Protein AF-A0AB38S9R6-F1 (afdb_monomer_lite)

Foldseek 3Di:
DDALVVLQVQLVVLQVVLPDPPDDPVSSVVSNVSSVVSNVVSVVRVVVVVVVVVVVVVVVVVVPDDDD

Radius of gyration: 19.83 Å; chains: 1; bounding box: 39×14×64 Å

Structure (mmCIF, N/CA/C/O backbone):
data_AF-A0AB38S9R6-F1
#
_entry.id   AF-A0AB38S9R6-F1
#
loop_
_atom_site.group_PDB
_atom_site.id
_atom_site.type_symbol
_atom_site.label_atom_id
_atom_site.label_alt_id
_atom_site.label_comp_id
_atom_site.label_asym_id
_atom_site.label_entity_id
_atom_site.label_seq_id
_atom_site.pdbx_PDB_ins_code
_atom_site.Cartn_x
_atom_site.Cartn_y
_atom_site.Cartn_z
_atom_site.occupancy
_atom_site.B_iso_or_equiv
_atom_site.auth_seq_id
_atom_site.auth_comp_id
_atom_site.auth_asym_id
_atom_site.auth_atom_id
_atom_site.pdbx_PDB_model_num
ATOM 1 N N . MET A 1 1 ? 12.183 -6.382 -2.908 1.00 76.31 1 MET A N 1
ATOM 2 C CA . MET A 1 1 ? 11.171 -5.304 -2.858 1.00 76.31 1 MET A CA 1
ATOM 3 C C . MET A 1 1 ? 9.847 -5.933 -3.256 1.00 76.31 1 MET A C 1
ATOM 5 O O . MET A 1 1 ? 9.872 -6.644 -4.255 1.00 76.31 1 MET A O 1
ATOM 9 N N . PRO A 1 2 ? 8.758 -5.758 -2.490 1.00 89.75 2 PRO A N 1
ATOM 10 C CA . PRO A 1 2 ? 7.435 -6.207 -2.913 1.00 89.75 2 PRO A CA 1
ATOM 11 C C . PRO A 1 2 ? 7.013 -5.543 -4.230 1.00 89.75 2 PRO A C 1
ATOM 13 O O . PRO A 1 2 ? 7.427 -4.425 -4.536 1.00 89.75 2 PRO A O 1
ATOM 16 N N . THR A 1 3 ? 6.187 -6.238 -4.995 1.00 96.19 3 THR A N 1
ATOM 17 C CA . THR A 1 3 ? 5.553 -5.779 -6.233 1.00 96.19 3 THR A CA 1
ATOM 18 C C . THR A 1 3 ? 4.380 -4.836 -5.948 1.00 96.19 3 THR A C 1
ATOM 20 O O . THR A 1 3 ? 3.844 -4.797 -4.836 1.00 96.19 3 THR A O 1
ATOM 23 N N . ALA A 1 4 ? 3.920 -4.104 -6.970 1.00 97.12 4 ALA A N 1
ATOM 24 C CA . ALA A 1 4 ? 2.722 -3.268 -6.867 1.00 97.12 4 ALA A CA 1
ATOM 25 C C . ALA A 1 4 ? 1.501 -4.080 -6.396 1.00 97.12 4 ALA A C 1
ATOM 27 O O . ALA A 1 4 ? 0.775 -3.648 -5.502 1.00 97.12 4 ALA A O 1
ATOM 28 N N . SER A 1 5 ? 1.315 -5.291 -6.927 1.00 97.56 5 SER A N 1
ATOM 29 C CA . SER A 1 5 ? 0.235 -6.205 -6.533 1.00 97.56 5 SER A CA 1
ATOM 30 C C . SER A 1 5 ? 0.321 -6.627 -5.064 1.00 97.56 5 SER A C 1
ATOM 32 O O . SER A 1 5 ? -0.693 -6.616 -4.367 1.00 97.56 5 SER A O 1
ATOM 34 N N . GLU A 1 6 ? 1.519 -6.935 -4.564 1.00 97.94 6 GLU A N 1
ATOM 35 C CA . GLU A 1 6 ? 1.726 -7.268 -3.148 1.00 97.94 6 GLU A CA 1
ATOM 36 C C . GLU A 1 6 ? 1.432 -6.068 -2.237 1.00 97.94 6 GLU A C 1
ATOM 38 O O . GLU A 1 6 ? 0.782 -6.224 -1.203 1.00 97.94 6 GLU A O 1
ATOM 43 N N . PHE A 1 7 ? 1.808 -4.849 -2.636 1.00 98.44 7 PHE A N 1
ATOM 44 C CA . PHE A 1 7 ? 1.432 -3.642 -1.894 1.00 98.44 7 PHE A CA 1
ATOM 45 C C . PHE A 1 7 ? -0.075 -3.365 -1.921 1.00 98.44 7 PHE A C 1
ATOM 47 O O . PHE A 1 7 ? -0.634 -2.947 -0.903 1.00 98.44 7 PHE A O 1
ATOM 54 N N . ARG A 1 8 ? -0.769 -3.643 -3.033 1.00 98.44 8 ARG A N 1
ATOM 55 C CA . ARG A 1 8 ? -2.239 -3.568 -3.075 1.00 98.44 8 ARG A CA 1
ATOM 56 C C . ARG A 1 8 ? -2.864 -4.574 -2.113 1.00 98.44 8 ARG A C 1
ATOM 58 O O . ARG A 1 8 ? -3.798 -4.206 -1.402 1.00 98.44 8 ARG A O 1
ATOM 65 N N . GLN A 1 9 ? -2.334 -5.795 -2.042 1.00 98.44 9 GLN A N 1
ATOM 66 C CA . GLN A 1 9 ? -2.825 -6.803 -1.104 1.00 98.44 9 GLN A CA 1
ATOM 67 C C . GLN A 1 9 ? -2.624 -6.357 0.349 1.00 98.44 9 GLN A C 1
ATOM 69 O O . GLN A 1 9 ? -3.589 -6.315 1.107 1.00 98.44 9 GLN A O 1
ATOM 74 N N . LEU A 1 10 ? -1.424 -5.888 0.707 1.00 98.25 10 LEU A N 1
ATOM 75 C CA . LEU A 1 10 ? -1.164 -5.330 2.037 1.00 98.25 10 LEU A CA 1
ATOM 76 C C . LEU A 1 10 ? -2.124 -4.179 2.365 1.00 98.25 10 LEU A C 1
ATOM 78 O O . LEU A 1 10 ? -2.681 -4.118 3.461 1.00 98.25 10 LEU A O 1
ATOM 82 N N . ALA A 1 11 ? -2.377 -3.275 1.416 1.00 98.56 11 ALA A N 1
ATOM 83 C CA . ALA A 1 11 ? -3.331 -2.190 1.616 1.00 98.56 11 ALA A CA 1
ATOM 84 C C . ALA A 1 11 ? -4.757 -2.692 1.908 1.00 98.56 11 ALA A C 1
ATOM 86 O O . ALA A 1 11 ? -5.460 -2.096 2.731 1.00 98.56 11 ALA A O 1
ATOM 87 N N . LEU A 1 12 ? -5.200 -3.764 1.247 1.00 98.56 12 LEU A N 1
ATOM 88 C CA . LEU A 1 12 ? -6.495 -4.394 1.513 1.00 98.56 12 LEU A CA 1
ATOM 89 C C . LEU A 1 12 ? -6.527 -5.035 2.902 1.00 98.56 12 LEU A C 1
ATOM 91 O O . LEU A 1 12 ? -7.480 -4.801 3.648 1.00 98.56 12 LEU A O 1
ATOM 95 N N . ASP A 1 13 ? -5.471 -5.748 3.279 1.00 98.50 13 ASP A N 1
ATOM 96 C CA . ASP A 1 13 ? -5.373 -6.425 4.572 1.00 98.50 13 ASP A CA 1
ATOM 97 C C . ASP A 1 13 ? -5.421 -5.413 5.727 1.00 98.50 13 ASP A C 1
ATOM 99 O O . ASP A 1 13 ? -6.203 -5.557 6.669 1.00 98.50 13 ASP A O 1
ATOM 103 N N . TYR A 1 14 ? -4.673 -4.311 5.623 1.00 98.69 14 TYR A N 1
ATOM 104 C CA . TYR A 1 14 ? -4.707 -3.236 6.617 1.00 98.69 14 TYR A CA 1
ATOM 105 C C . TYR A 1 14 ? -6.062 -2.510 6.662 1.00 98.69 14 TYR A C 1
ATOM 107 O O . TYR A 1 14 ? -6.537 -2.156 7.746 1.00 98.69 14 TYR A O 1
ATOM 115 N N . LYS A 1 15 ? -6.736 -2.324 5.516 1.00 98.38 15 LYS A N 1
ATOM 116 C CA . LYS A 1 15 ? -8.116 -1.800 5.476 1.00 98.38 15 LYS A CA 1
ATOM 117 C C . LYS A 1 15 ? -9.106 -2.738 6.160 1.00 98.38 15 LYS A C 1
ATOM 119 O O . LYS A 1 15 ? -10.046 -2.242 6.783 1.00 98.38 15 LYS A O 1
ATOM 124 N N . ALA A 1 16 ? -8.925 -4.052 6.033 1.00 98.38 16 ALA A N 1
ATOM 125 C CA . ALA A 1 16 ? -9.761 -5.046 6.694 1.00 98.38 16 ALA A CA 1
ATOM 126 C C . ALA A 1 16 ? -9.546 -5.016 8.214 1.00 98.38 16 ALA A C 1
ATOM 128 O O . ALA A 1 16 ? -10.514 -4.853 8.955 1.00 98.38 16 ALA A O 1
ATOM 129 N N . GLN A 1 17 ? -8.290 -5.021 8.671 1.00 98.19 17 GLN A N 1
ATOM 130 C CA . GLN A 1 17 ? -7.952 -4.913 10.097 1.00 98.19 17 GLN A CA 1
ATOM 131 C C . GLN A 1 17 ? -8.489 -3.618 10.729 1.00 98.19 17 GLN A C 1
ATOM 133 O O . GLN A 1 17 ? -8.956 -3.606 11.864 1.00 98.19 17 GLN A O 1
ATOM 138 N N . ALA A 1 18 ? -8.500 -2.506 9.983 1.00 98.12 18 ALA A N 1
ATOM 139 C CA . ALA A 1 18 ? -9.055 -1.233 10.454 1.00 98.12 18 ALA A CA 1
ATOM 140 C C . ALA A 1 18 ? -10.577 -1.253 10.708 1.00 98.12 18 ALA A C 1
ATOM 142 O O . ALA A 1 18 ? -11.117 -0.269 11.225 1.00 98.12 18 ALA A O 1
ATOM 143 N N . LYS A 1 19 ? -11.270 -2.322 10.295 1.00 97.75 19 LYS A N 1
ATOM 144 C CA . LYS A 1 19 ? -12.715 -2.536 10.461 1.00 97.75 19 LYS A CA 1
ATOM 145 C C . LYS A 1 19 ? -13.042 -3.629 11.487 1.00 97.75 19 LYS A C 1
ATOM 147 O O . LYS A 1 19 ? -14.218 -3.926 11.673 1.00 97.75 19 LYS A O 1
ATOM 152 N N . GLU A 1 20 ? -12.040 -4.223 12.134 1.00 97.75 20 GLU A N 1
ATOM 153 C CA . GLU A 1 20 ? -12.258 -5.249 13.156 1.00 97.75 20 GLU A CA 1
ATOM 154 C C . GLU A 1 20 ? -13.071 -4.711 14.341 1.00 97.75 20 GLU A C 1
ATOM 156 O O . GLU A 1 20 ? -12.896 -3.576 14.790 1.00 97.75 20 GLU A O 1
ATOM 161 N N . ILE A 1 21 ? -13.965 -5.546 14.872 1.00 96.06 21 ILE A N 1
ATOM 162 C CA . ILE A 1 21 ? -14.771 -5.204 16.047 1.00 96.06 21 ILE A CA 1
ATOM 163 C C . ILE A 1 21 ? -13.851 -5.099 17.270 1.00 96.06 21 ILE A C 1
ATOM 165 O O . ILE A 1 21 ? -12.986 -5.941 17.487 1.00 96.06 21 ILE A O 1
ATOM 169 N N . GLY A 1 22 ? -14.047 -4.063 18.088 1.00 96.62 22 GLY A N 1
ATOM 170 C CA . GLY A 1 22 ? -13.264 -3.849 19.312 1.00 96.62 22 GLY A CA 1
ATOM 171 C C . GLY A 1 22 ? -11.931 -3.124 19.100 1.00 96.62 22 GLY A C 1
ATOM 172 O O . GLY A 1 22 ? -11.198 -2.896 20.063 1.00 96.62 22 GLY A O 1
ATOM 173 N N . ILE A 1 23 ? -11.613 -2.708 17.871 1.00 97.75 23 ILE A N 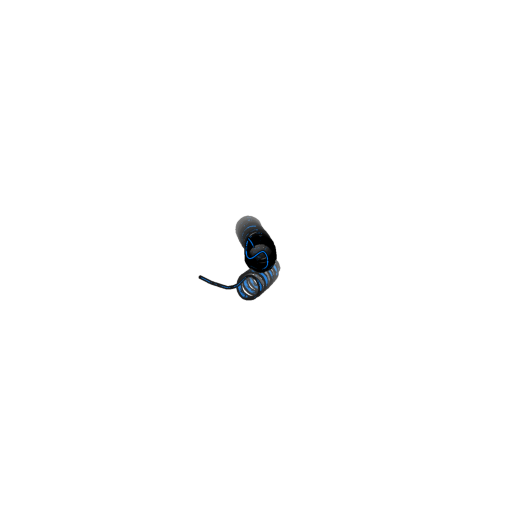1
ATOM 174 C CA . ILE A 1 23 ? -10.440 -1.877 17.610 1.00 97.75 23 ILE A CA 1
ATOM 175 C C . ILE A 1 23 ? -10.625 -0.450 18.149 1.00 97.75 23 ILE A C 1
ATOM 177 O O . ILE A 1 23 ? -11.687 0.159 18.023 1.00 97.75 23 ILE A O 1
ATOM 181 N N . THR A 1 24 ? -9.567 0.131 18.719 1.00 98.38 24 THR A N 1
ATOM 182 C CA . THR A 1 24 ? -9.594 1.538 19.142 1.00 98.38 24 THR A CA 1
ATOM 183 C C . THR A 1 24 ? -9.557 2.477 17.938 1.00 98.38 24 THR A C 1
ATOM 185 O O . THR A 1 24 ? -8.895 2.200 16.933 1.00 98.38 24 THR A O 1
ATOM 188 N N . SER A 1 25 ? -10.180 3.653 18.059 1.00 98.06 25 SER A N 1
ATOM 189 C CA . SER A 1 25 ? -10.185 4.670 16.996 1.00 98.06 25 SER A CA 1
ATOM 190 C C . SER A 1 25 ? -8.774 5.058 16.542 1.00 98.06 25 SER A C 1
ATOM 192 O O . SER A 1 25 ? -8.525 5.209 15.346 1.00 98.06 25 SER A O 1
ATOM 194 N N . ARG A 1 26 ? -7.824 5.154 17.485 1.00 98.44 26 ARG A N 1
ATOM 195 C CA . ARG A 1 26 ? -6.415 5.451 17.185 1.00 98.44 26 ARG A CA 1
ATOM 196 C C . ARG A 1 26 ? -5.775 4.356 16.334 1.00 98.44 26 ARG A C 1
ATOM 198 O O . ARG A 1 26 ? -5.112 4.668 15.349 1.00 98.44 26 ARG A O 1
ATOM 205 N N . ARG A 1 27 ? -5.967 3.084 16.695 1.00 98.50 27 ARG A N 1
ATOM 206 C CA . 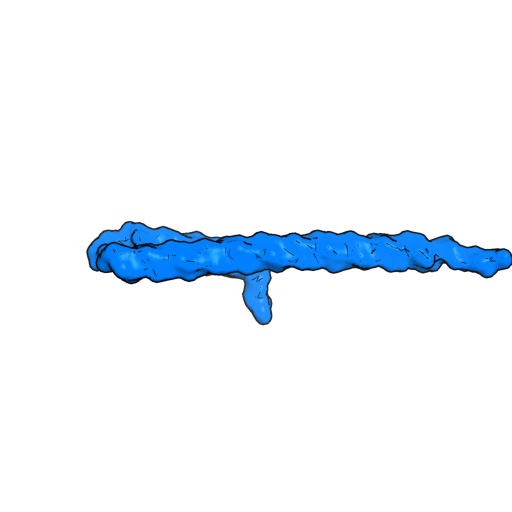ARG A 1 27 ? -5.394 1.965 15.936 1.00 98.50 27 ARG A CA 1
ATOM 207 C C . ARG A 1 27 ? -6.037 1.863 14.553 1.00 98.50 27 ARG A C 1
ATOM 209 O O . ARG A 1 27 ? -5.314 1.731 13.573 1.00 98.50 27 ARG A O 1
ATOM 216 N N . ALA A 1 28 ? -7.354 2.031 14.452 1.00 98.62 28 ALA A N 1
ATOM 217 C CA . ALA A 1 28 ? -8.047 2.063 13.165 1.00 98.62 28 ALA A CA 1
ATOM 218 C C . ALA A 1 28 ? -7.517 3.176 12.242 1.00 98.62 28 ALA A C 1
ATOM 220 O O . ALA A 1 28 ? -7.320 2.943 11.051 1.00 98.62 28 ALA A O 1
ATOM 221 N N . ALA A 1 29 ? -7.242 4.370 12.779 1.00 98.62 29 ALA A N 1
ATOM 222 C CA . ALA A 1 29 ? -6.648 5.466 12.013 1.00 98.62 29 ALA A CA 1
ATOM 223 C C . ALA A 1 29 ? -5.239 5.123 11.498 1.00 98.62 29 ALA A C 1
ATOM 225 O O . ALA A 1 29 ? -4.953 5.331 10.322 1.00 98.62 29 ALA A O 1
ATOM 226 N N . LEU A 1 30 ? -4.385 4.535 12.343 1.00 98.75 30 LEU A N 1
ATOM 227 C CA . LEU A 1 30 ? -3.043 4.108 11.933 1.00 98.75 30 LEU A CA 1
ATOM 228 C C . LEU A 1 30 ? -3.087 3.063 10.811 1.00 98.75 30 LEU A C 1
ATOM 230 O O . LEU A 1 30 ? -2.385 3.215 9.816 1.00 98.75 30 LEU A O 1
ATOM 234 N N . LEU A 1 31 ? -3.944 2.046 10.929 1.00 98.81 31 LEU A N 1
ATOM 235 C CA . LEU A 1 31 ? -4.082 1.006 9.903 1.00 98.81 31 LEU A CA 1
ATOM 236 C C . LEU A 1 31 ? -4.585 1.583 8.570 1.00 98.81 31 LEU A C 1
ATOM 238 O O . LEU A 1 31 ? -4.083 1.204 7.514 1.00 98.81 31 LEU A O 1
ATOM 242 N N . ARG A 1 32 ? -5.517 2.548 8.598 1.00 98.75 32 ARG A N 1
ATOM 243 C CA . ARG A 1 32 ? -5.952 3.258 7.381 1.00 98.75 32 ARG A CA 1
ATOM 244 C C . ARG A 1 32 ? -4.805 4.028 6.740 1.00 98.75 32 ARG A C 1
ATOM 246 O O . ARG A 1 32 ? -4.615 3.910 5.535 1.00 98.75 32 ARG A O 1
ATOM 253 N N . ASN A 1 33 ? -4.023 4.764 7.526 1.00 98.75 33 ASN A N 1
ATOM 254 C CA . ASN A 1 33 ? -2.875 5.512 7.010 1.00 98.75 33 ASN A CA 1
ATOM 255 C C . ASN A 1 33 ? -1.846 4.578 6.363 1.00 98.75 33 ASN A C 1
ATOM 257 O O . ASN A 1 33 ? -1.401 4.843 5.251 1.00 98.75 33 ASN A O 1
ATOM 261 N N . ILE A 1 34 ? -1.536 3.452 7.010 1.00 98.69 34 ILE A N 1
ATOM 262 C CA . ILE A 1 34 ? -0.647 2.422 6.456 1.00 98.69 34 ILE A CA 1
ATOM 263 C C . ILE A 1 34 ? -1.199 1.888 5.128 1.00 98.69 34 ILE A C 1
ATOM 265 O O . ILE A 1 34 ? -0.477 1.829 4.133 1.00 98.69 34 ILE A O 1
ATOM 269 N N . ALA A 1 35 ? -2.493 1.568 5.072 1.00 98.69 35 ALA A N 1
ATOM 270 C CA . ALA A 1 35 ? -3.125 1.113 3.841 1.00 98.69 35 ALA A CA 1
ATOM 271 C C . ALA A 1 35 ? -3.077 2.157 2.712 1.00 98.69 35 ALA A C 1
ATOM 273 O O . ALA A 1 35 ? -2.912 1.796 1.544 1.00 98.69 35 ALA A O 1
ATOM 274 N N . HIS A 1 36 ? -3.220 3.444 3.038 1.00 98.69 36 HIS A N 1
ATOM 275 C CA . HIS A 1 36 ? -3.077 4.530 2.069 1.00 98.69 36 HIS A CA 1
ATOM 276 C C . HIS A 1 36 ? -1.645 4.626 1.540 1.00 98.69 36 HIS A C 1
ATOM 278 O O . HIS A 1 36 ? -1.473 4.702 0.325 1.00 98.69 36 HIS A O 1
ATOM 284 N N . SER A 1 37 ? -0.635 4.528 2.409 1.00 98.62 37 SER A N 1
ATOM 285 C CA . SER A 1 37 ? 0.772 4.514 1.995 1.00 98.62 37 SER A CA 1
ATOM 286 C C . SER A 1 37 ? 1.081 3.353 1.052 1.00 98.62 37 SER A C 1
ATOM 288 O O . SER A 1 37 ? 1.685 3.568 0.005 1.00 98.62 37 SER A O 1
ATOM 290 N N . TYR A 1 38 ? 0.616 2.137 1.358 1.00 98.62 38 TYR A N 1
ATOM 291 C CA . TYR A 1 38 ? 0.816 0.993 0.462 1.00 98.62 38 TYR A CA 1
ATOM 292 C C . TYR A 1 38 ? 0.058 1.125 -0.860 1.00 98.62 38 TYR A C 1
ATOM 294 O O . TYR A 1 38 ? 0.599 0.776 -1.905 1.00 98.62 38 TYR A O 1
ATOM 302 N N . SER A 1 39 ? -1.155 1.687 -0.848 1.00 98.38 39 SER A N 1
ATOM 303 C CA . SER A 1 39 ? -1.883 1.976 -2.093 1.00 98.38 39 SER A CA 1
ATOM 304 C C . SER A 1 39 ? -1.124 2.986 -2.965 1.00 98.38 39 SER A C 1
ATOM 306 O O . SER A 1 39 ? -1.041 2.807 -4.177 1.00 98.38 39 SER A O 1
ATOM 308 N N . GLY A 1 40 ? -0.553 4.026 -2.347 1.00 98.31 40 GLY A N 1
ATOM 309 C CA . GLY A 1 40 ? 0.265 5.027 -3.034 1.00 98.31 40 GLY A CA 1
ATOM 310 C C . GLY A 1 40 ? 1.545 4.434 -3.620 1.00 98.31 40 GLY A C 1
ATOM 311 O O . GLY A 1 40 ? 1.834 4.659 -4.791 1.00 98.31 40 GLY A O 1
ATOM 312 N N . LEU A 1 41 ? 2.263 3.613 -2.848 1.00 98.06 41 LEU A N 1
ATOM 313 C CA . LEU A 1 41 ? 3.465 2.919 -3.320 1.00 98.06 41 LEU A CA 1
ATOM 314 C C . LEU A 1 41 ? 3.169 1.973 -4.486 1.00 98.06 41 LEU A C 1
ATOM 316 O O . LEU A 1 41 ? 3.926 1.948 -5.451 1.00 98.06 41 LEU A O 1
ATOM 320 N N . ALA A 1 42 ? 2.064 1.224 -4.428 1.00 98.44 42 ALA A N 1
ATOM 321 C CA . ALA A 1 42 ? 1.657 0.367 -5.536 1.00 98.44 42 ALA A CA 1
ATOM 322 C C . ALA A 1 42 ? 1.471 1.171 -6.830 1.00 98.44 42 ALA A C 1
ATOM 324 O O . ALA A 1 42 ? 2.036 0.807 -7.855 1.00 98.44 42 ALA A O 1
ATOM 325 N N . HIS A 1 43 ? 0.754 2.296 -6.757 1.00 98.31 43 HIS A N 1
ATOM 326 C CA . HIS A 1 43 ? 0.541 3.172 -7.907 1.00 98.31 43 HIS A CA 1
ATOM 327 C C . HIS A 1 43 ? 1.853 3.737 -8.469 1.00 98.31 43 HIS A C 1
ATOM 329 O O . HIS A 1 43 ? 2.052 3.743 -9.679 1.00 98.31 43 HIS A O 1
ATOM 335 N N . GLN A 1 44 ? 2.773 4.161 -7.599 1.00 98.25 44 GLN A N 1
ATOM 336 C CA . GLN 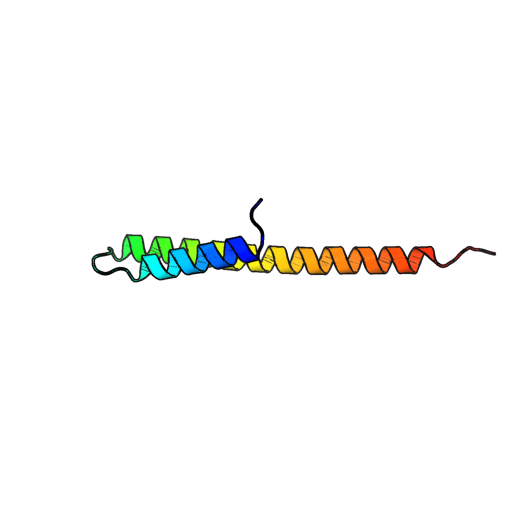A 1 44 ? 4.085 4.660 -8.018 1.00 98.25 44 GLN A CA 1
ATOM 337 C C . GLN A 1 44 ? 4.927 3.582 -8.711 1.00 98.25 44 GLN A C 1
ATOM 339 O O . GLN A 1 44 ? 5.649 3.888 -9.655 1.00 98.25 44 GLN A O 1
ATOM 344 N N . LEU A 1 45 ? 4.833 2.327 -8.266 1.00 98.00 45 LEU A N 1
ATOM 345 C CA . LEU A 1 45 ? 5.513 1.209 -8.918 1.00 98.00 45 LEU A CA 1
ATOM 346 C C . LEU A 1 45 ? 4.916 0.887 -10.289 1.00 98.00 45 LEU A C 1
ATOM 348 O O . LEU A 1 45 ? 5.674 0.582 -11.205 1.00 98.00 45 LEU A O 1
ATOM 352 N N . ASP A 1 46 ? 3.593 0.974 -10.440 1.00 97.81 46 ASP A N 1
ATOM 353 C CA . ASP A 1 46 ? 2.947 0.814 -11.747 1.00 97.81 46 ASP A CA 1
ATOM 354 C C . ASP A 1 46 ? 3.401 1.917 -12.714 1.00 97.81 46 ASP A C 1
ATOM 356 O O . ASP A 1 46 ? 3.830 1.618 -13.825 1.00 97.81 46 ASP A O 1
ATOM 360 N N . MET A 1 47 ? 3.406 3.177 -12.264 1.00 98.00 47 MET A N 1
ATOM 361 C CA . MET A 1 47 ? 3.912 4.301 -13.059 1.00 98.00 47 MET A CA 1
ATOM 362 C C . MET A 1 47 ? 5.376 4.111 -13.465 1.00 98.00 47 MET A C 1
ATOM 364 O O . MET A 1 47 ? 5.735 4.359 -14.610 1.00 98.00 47 MET A O 1
ATOM 368 N N . LEU A 1 48 ? 6.229 3.659 -12.540 1.00 97.31 48 LEU A N 1
ATOM 369 C CA . LEU A 1 48 ? 7.635 3.394 -12.838 1.00 97.31 48 LEU A CA 1
ATOM 370 C C . LEU A 1 48 ? 7.788 2.275 -13.875 1.00 97.31 48 LEU A C 1
ATOM 372 O O . LEU A 1 48 ? 8.643 2.363 -14.749 1.00 97.31 48 LEU A O 1
ATOM 376 N N . ALA A 1 49 ? 6.968 1.225 -13.794 1.00 96.00 49 ALA A N 1
ATOM 377 C CA . ALA A 1 49 ? 6.980 0.157 -14.786 1.00 96.00 49 ALA A CA 1
ATOM 378 C C . ALA A 1 49 ? 6.560 0.672 -16.173 1.00 96.00 49 ALA A C 1
ATOM 380 O O . ALA A 1 49 ? 7.195 0.329 -17.167 1.00 96.00 49 ALA A O 1
ATOM 381 N N . GLU A 1 50 ? 5.531 1.519 -16.246 1.00 96.75 50 GLU A N 1
ATOM 382 C CA . GLU A 1 50 ? 5.102 2.158 -17.496 1.00 96.75 50 GLU A CA 1
ATOM 383 C C . GLU A 1 50 ? 6.197 3.050 -18.100 1.00 96.75 50 GLU A C 1
ATOM 385 O O . GLU A 1 50 ? 6.435 2.983 -19.309 1.00 96.75 50 GLU A O 1
ATOM 390 N N . ASP A 1 51 ? 6.883 3.833 -17.265 1.00 97.62 51 ASP A N 1
ATOM 391 C CA . ASP A 1 51 ? 7.974 4.730 -17.662 1.00 97.62 51 ASP A CA 1
ATOM 392 C C . ASP A 1 51 ? 9.185 3.952 -18.203 1.00 97.62 51 ASP A C 1
ATOM 394 O O . ASP A 1 51 ? 9.662 4.221 -19.304 1.00 97.62 51 ASP A O 1
ATOM 398 N N . VAL A 1 52 ? 9.605 2.890 -17.507 1.00 96.44 52 VAL A N 1
ATOM 399 C CA . VAL A 1 52 ? 10.689 1.996 -17.959 1.00 96.44 52 VAL A CA 1
ATOM 400 C C . VAL A 1 52 ? 10.349 1.326 -19.295 1.00 96.44 52 VAL A C 1
ATOM 402 O O . VAL A 1 52 ? 11.203 1.175 -20.172 1.00 96.44 52 VAL A O 1
ATOM 405 N N . GLU A 1 53 ? 9.097 0.912 -19.483 1.00 95.81 53 GLU A N 1
ATOM 406 C CA . GLU A 1 53 ? 8.645 0.328 -20.747 1.00 95.81 53 GLU A CA 1
ATOM 407 C C . GLU A 1 53 ? 8.611 1.358 -21.885 1.00 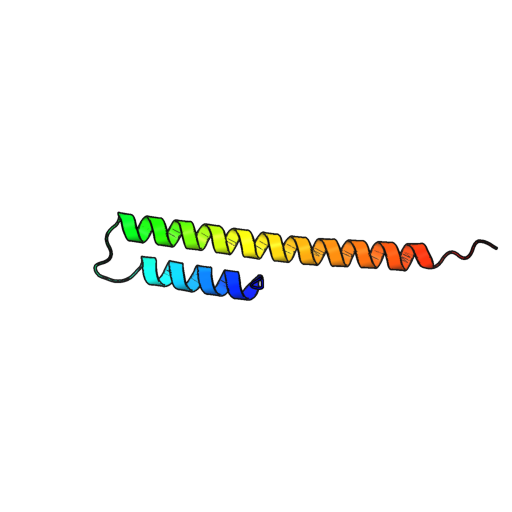95.81 53 GLU A C 1
ATOM 409 O O . GLU A 1 53 ? 8.895 1.006 -23.034 1.00 95.81 53 GLU A O 1
ATOM 414 N N . ALA A 1 54 ? 8.280 2.618 -21.591 1.00 95.31 54 ALA A N 1
ATOM 415 C CA . ALA A 1 54 ? 8.363 3.714 -22.552 1.00 95.31 54 ALA A CA 1
ATOM 416 C C . ALA A 1 54 ? 9.817 3.991 -22.954 1.00 95.31 54 ALA A C 1
ATOM 418 O O . ALA A 1 54 ? 10.127 3.940 -24.144 1.00 95.31 54 ALA A O 1
ATOM 419 N N . GLU A 1 55 ? 10.719 4.136 -21.981 1.00 95.38 55 GLU A N 1
ATOM 420 C CA . GLU A 1 55 ? 12.152 4.340 -22.219 1.00 95.38 55 GLU A CA 1
ATOM 421 C C . GLU A 1 55 ? 12.745 3.213 -23.083 1.00 95.38 55 GLU A C 1
ATOM 423 O O . GLU A 1 55 ? 13.473 3.457 -24.051 1.00 95.38 55 GLU A O 1
ATOM 428 N N . ARG A 1 56 ? 12.371 1.952 -22.814 1.00 93.62 56 ARG A N 1
ATOM 429 C CA . ARG A 1 56 ? 12.820 0.805 -23.619 1.00 93.62 56 ARG A CA 1
ATOM 430 C C . ARG A 1 56 ? 12.336 0.878 -25.070 1.00 93.62 56 ARG A C 1
ATOM 432 O 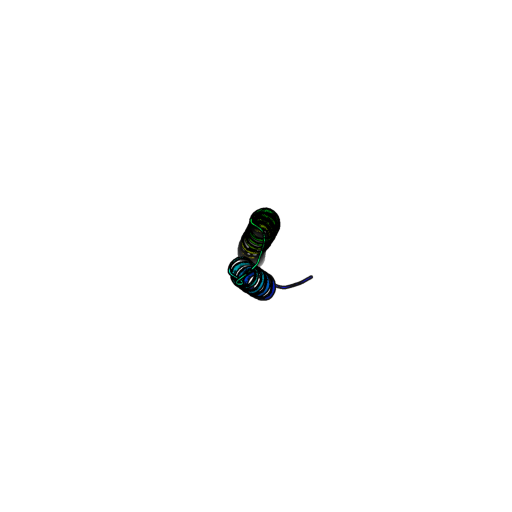O . ARG A 1 56 ? 13.081 0.490 -25.975 1.00 93.62 56 ARG A O 1
ATOM 439 N N . ARG A 1 57 ? 11.099 1.332 -25.309 1.00 92.75 57 ARG A N 1
ATOM 440 C CA . ARG A 1 57 ? 10.559 1.498 -26.669 1.00 92.75 57 ARG A CA 1
ATOM 441 C C . ARG A 1 57 ? 11.318 2.580 -27.427 1.00 92.75 57 ARG A C 1
ATOM 443 O O . ARG A 1 57 ? 11.760 2.304 -28.542 1.00 92.75 57 ARG A O 1
ATOM 450 N N . ASP A 1 58 ? 11.553 3.727 -26.805 1.00 91.88 58 ASP A N 1
ATOM 451 C CA . ASP A 1 58 ? 12.260 4.851 -27.425 1.00 91.88 58 ASP A CA 1
ATOM 452 C C . ASP A 1 58 ? 13.692 4.460 -27.819 1.00 91.88 58 ASP A C 1
ATOM 454 O O . ASP A 1 58 ? 14.129 4.685 -28.952 1.00 91.88 58 ASP A O 1
ATOM 458 N N . LEU A 1 59 ? 14.404 3.757 -26.931 1.00 88.81 59 LEU A N 1
ATOM 459 C CA . LEU A 1 59 ? 15.739 3.222 -27.219 1.00 88.81 59 LEU A CA 1
ATOM 460 C C . LEU A 1 59 ? 15.734 2.194 -28.358 1.00 88.81 59 LEU A C 1
ATOM 462 O O . LEU A 1 59 ? 16.676 2.145 -29.150 1.00 88.81 59 LEU A O 1
ATOM 466 N N . SER A 1 60 ? 14.692 1.365 -28.455 1.00 85.75 60 SER A N 1
ATOM 467 C CA . SER A 1 60 ? 14.574 0.377 -29.534 1.00 85.75 60 SER A CA 1
ATOM 468 C C . SER A 1 60 ? 14.301 1.017 -30.898 1.00 85.75 60 SER A C 1
ATOM 470 O O . SER A 1 60 ? 14.789 0.511 -31.905 1.00 85.75 60 SER A O 1
ATOM 472 N N . GLN A 1 61 ? 13.582 2.143 -30.931 1.00 79.12 61 GLN A N 1
ATOM 473 C CA . GLN A 1 61 ? 13.277 2.886 -32.155 1.00 79.12 61 GLN A CA 1
ATOM 474 C C . GLN A 1 61 ? 14.478 3.710 -32.638 1.00 79.12 61 GLN A C 1
ATOM 476 O O . GLN A 1 61 ? 14.789 3.694 -33.827 1.00 79.12 61 GLN A O 1
ATOM 481 N N . ASN A 1 62 ? 15.233 4.322 -31.720 1.00 67.19 62 ASN A N 1
ATOM 482 C CA . ASN A 1 62 ? 16.441 5.093 -32.048 1.00 67.19 62 ASN A CA 1
ATOM 483 C C . ASN A 1 62 ? 17.639 4.235 -32.497 1.00 67.19 62 ASN A C 1
ATOM 485 O O . ASN A 1 62 ? 18.639 4.769 -32.968 1.00 67.19 62 ASN A O 1
ATOM 489 N N . ARG A 1 63 ? 17.567 2.903 -32.371 1.00 58.97 63 ARG A N 1
ATOM 490 C CA . ARG A 1 63 ? 18.627 1.980 -32.816 1.00 58.97 63 ARG A CA 1
ATOM 491 C C . ARG A 1 63 ? 18.499 1.554 -34.288 1.00 58.97 63 ARG A C 1
ATOM 493 O O . ARG A 1 63 ? 19.347 0.798 -34.755 1.00 58.97 63 ARG A O 1
ATOM 500 N N . ILE A 1 64 ? 17.449 1.989 -34.998 1.00 57.47 64 ILE A N 1
ATOM 501 C CA . ILE A 1 64 ? 17.093 1.519 -36.354 1.00 57.47 64 ILE A CA 1
ATOM 502 C C . ILE A 1 64 ? 17.568 2.472 -37.473 1.00 57.47 64 ILE A C 1
ATOM 504 O O . ILE A 1 64 ? 17.373 2.164 -38.643 1.00 57.47 64 ILE A O 1
ATOM 508 N N . GLU A 1 65 ? 18.280 3.565 -37.180 1.00 52.62 65 GLU A N 1
ATOM 509 C CA . GLU A 1 65 ? 18.968 4.332 -38.233 1.00 52.62 65 GLU A CA 1
ATOM 510 C C . GLU A 1 65 ? 20.461 3.971 -38.317 1.00 52.62 65 GLU A C 1
ATOM 512 O O . GLU A 1 65 ? 21.276 4.525 -37.576 1.00 52.62 65 GLU A O 1
ATOM 517 N N . PRO A 1 66 ? 20.875 3.057 -39.220 1.00 48.56 66 PRO A N 1
ATOM 518 C CA . PRO A 1 66 ? 22.252 3.039 -39.675 1.00 48.56 66 PRO A CA 1
ATOM 519 C C . PRO A 1 66 ? 22.441 4.251 -40.592 1.00 48.56 66 PRO A C 1
ATOM 521 O O . PRO A 1 66 ? 21.837 4.327 -41.661 1.00 48.56 66 PRO A O 1
ATOM 524 N N . SER A 1 67 ? 23.266 5.208 -40.170 1.00 56.78 67 SER A N 1
ATOM 525 C CA . SER A 1 67 ? 23.768 6.246 -41.070 1.00 56.78 67 SER A CA 1
ATOM 526 C C . SER A 1 67 ? 24.496 5.565 -42.237 1.0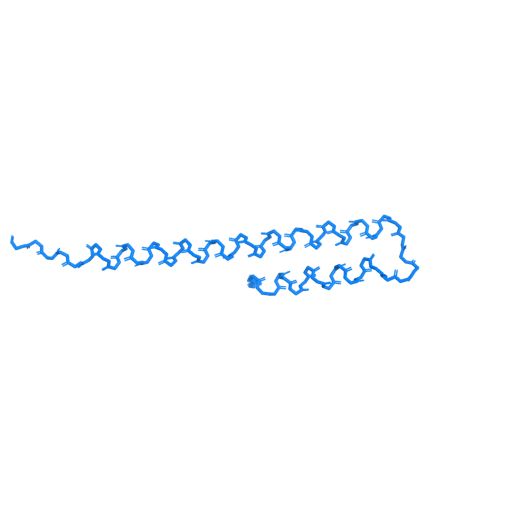0 56.78 67 SER A C 1
ATOM 528 O O . SER A 1 67 ? 25.505 4.891 -42.020 1.00 56.78 67 SER A O 1
ATOM 530 N N . ILE A 1 68 ? 23.931 5.690 -43.441 1.00 57.16 68 ILE A N 1
ATOM 531 C CA . ILE A 1 68 ? 24.575 5.357 -44.720 1.00 57.16 68 ILE A CA 1
ATOM 532 C C . ILE A 1 68 ? 25.494 6.513 -45.107 1.00 57.16 68 ILE A C 1
ATOM 534 O O . ILE A 1 68 ? 25.041 7.673 -44.980 1.00 57.16 68 ILE A O 1
#

pLDDT: mean 92.44, std 12.8, range [48.56, 98.81]

Secondary structure (DSSP, 8-state):
---HHHHHHHHHHHHHHTT-TT--HHHHHHHHHHHHHHHHHHHHHHHHHHHHHHHHHHHHHTT-----

Sequence (68 aa):
MPTASEFRQLALDYKAQAKEIGITSRRAALLRNIAHSYSGLAHQLDMLAEDVEAERRDLSQNRIEPSI